Protein AF-A0A937VAQ5-F1 (afdb_monomer_lite)

pLDDT: mean 97.29, std 1.89, range [84.69, 98.44]

Foldseek 3Di:
DEEEQAPDAQDHDGDDDLVVLLVVQVVQVVVVHGYDYGAHADPVRDGDVVVVVSVVSNVVSPD

Structure (mmCIF, N/CA/C/O backbone):
data_AF-A0A937VAQ5-F1
#
_entry.id   AF-A0A937VAQ5-F1
#
loop_
_atom_site.group_PDB
_atom_site.id
_atom_site.type_symbol
_atom_site.label_atom_id
_atom_site.label_alt_id
_atom_site.label_comp_id
_atom_site.label_asym_id
_atom_site.label_entity_id
_atom_site.label_seq_id
_atom_site.pdbx_PDB_ins_code
_atom_site.Cartn_x
_atom_site.Cartn_y
_atom_site.Cartn_z
_atom_site.occupancy
_atom_site.B_iso_or_equiv
_atom_site.auth_seq_id
_atom_site.auth_comp_id
_atom_site.auth_asym_id
_atom_site.auth_atom_id
_atom_site.pdbx_PDB_model_num
ATOM 1 N N . MET A 1 1 ? 6.665 7.605 -4.549 1.00 93.50 1 MET A N 1
ATOM 2 C CA . MET A 1 1 ? 5.391 8.295 -4.253 1.00 93.50 1 MET A CA 1
ATOM 3 C C . MET A 1 1 ? 4.854 7.807 -2.916 1.00 93.50 1 MET A C 1
ATOM 5 O O . MET A 1 1 ? 4.905 6.612 -2.661 1.00 93.50 1 MET A O 1
ATOM 9 N N . LEU A 1 2 ? 4.356 8.709 -2.072 1.00 96.75 2 LEU A N 1
ATOM 10 C CA . LEU A 1 2 ? 3.679 8.367 -0.819 1.00 96.75 2 LEU A CA 1
ATOM 11 C C . LEU A 1 2 ? 2.181 8.634 -1.007 1.00 96.75 2 LEU A C 1
ATOM 13 O O . LEU A 1 2 ? 1.805 9.733 -1.416 1.00 96.75 2 LEU A O 1
ATOM 17 N N . SER A 1 3 ? 1.334 7.635 -0.768 1.00 97.50 3 SER A N 1
ATOM 18 C CA . SER A 1 3 ? -0.124 7.757 -0.900 1.00 97.50 3 SER A CA 1
ATOM 19 C C . SER A 1 3 ? -0.849 6.826 0.086 1.00 97.50 3 SER A C 1
ATOM 21 O O . SER A 1 3 ? -0.211 6.063 0.805 1.00 97.50 3 SER A O 1
ATOM 23 N N . TYR A 1 4 ? -2.177 6.902 0.144 1.00 97.94 4 TYR A N 1
ATOM 24 C CA . TYR A 1 4 ? -3.028 6.180 1.098 1.00 97.94 4 TYR A CA 1
ATOM 25 C C . TYR A 1 4 ? -4.147 5.415 0.383 1.00 97.94 4 TYR A C 1
ATOM 27 O O . TYR A 1 4 ? -4.681 5.880 -0.626 1.00 97.94 4 TYR A O 1
ATOM 35 N N . LEU A 1 5 ? -4.514 4.241 0.893 1.00 98.06 5 LEU A N 1
ATOM 36 C CA . LEU A 1 5 ? -5.578 3.409 0.315 1.00 98.06 5 LEU A CA 1
ATOM 37 C C . LEU A 1 5 ? -6.966 3.764 0.860 1.00 98.06 5 LEU A C 1
ATOM 39 O O . LEU A 1 5 ? -7.969 3.524 0.189 1.00 98.06 5 LEU A O 1
ATOM 43 N N . GLY A 1 6 ? -7.031 4.346 2.061 1.00 97.69 6 GLY A N 1
ATOM 44 C CA . GLY A 1 6 ? -8.275 4.849 2.645 1.00 97.69 6 GLY A CA 1
ATOM 45 C C . GLY A 1 6 ? -8.795 6.108 1.941 1.00 97.69 6 GLY A C 1
ATOM 46 O O . GLY A 1 6 ? -8.160 6.656 1.040 1.00 97.69 6 GLY A O 1
ATOM 47 N N . SER A 1 7 ? -9.938 6.634 2.380 1.00 97.25 7 SER A N 1
ATOM 48 C CA . SER A 1 7 ? -10.412 7.950 1.922 1.00 97.25 7 SER A CA 1
ATOM 49 C C . SER A 1 7 ? -9.526 9.099 2.419 1.00 97.25 7 SER A C 1
ATOM 51 O O . SER A 1 7 ? -9.512 10.172 1.819 1.00 97.25 7 SER A O 1
ATOM 53 N N . THR A 1 8 ? -8.764 8.864 3.492 1.00 96.25 8 THR A N 1
ATOM 54 C CA . THR A 1 8 ? -7.722 9.748 4.033 1.00 96.25 8 THR A CA 1
ATOM 55 C C . THR A 1 8 ? -6.605 8.904 4.663 1.00 96.25 8 THR A C 1
ATOM 57 O O . THR A 1 8 ? -6.767 7.698 4.835 1.00 96.25 8 THR A O 1
ATOM 60 N N . TRP A 1 9 ? -5.492 9.526 5.052 1.00 97.00 9 TRP A N 1
ATOM 61 C CA . TRP A 1 9 ? -4.418 8.858 5.797 1.00 97.00 9 TRP A CA 1
ATOM 62 C C . TRP A 1 9 ? -4.923 8.178 7.079 1.00 97.00 9 TRP A C 1
ATOM 64 O O . TRP A 1 9 ? -5.622 8.799 7.886 1.00 97.00 9 TRP A O 1
ATOM 74 N N . GLY A 1 10 ? -4.557 6.911 7.258 1.00 95.75 10 GLY A N 1
ATOM 75 C CA . GLY A 1 10 ? -4.804 6.080 8.433 1.00 95.75 10 GLY A CA 1
ATOM 76 C C . GLY A 1 10 ? -6.260 5.671 8.665 1.00 95.75 10 GLY A C 1
ATOM 77 O O . GLY A 1 10 ? -6.537 4.996 9.655 1.00 95.75 10 GLY A O 1
ATOM 78 N N . LYS A 1 11 ? -7.215 6.085 7.817 1.00 94.81 11 LYS A N 1
ATOM 79 C CA . LYS A 1 11 ? -8.651 5.873 8.074 1.00 94.81 11 LYS A CA 1
ATOM 80 C C . LYS A 1 11 ? -9.534 5.915 6.823 1.00 94.81 11 LYS A C 1
ATOM 82 O O . LYS A 1 11 ? -9.157 6.416 5.766 1.00 94.81 11 LYS A O 1
ATOM 87 N N . GLY A 1 12 ? -10.785 5.505 7.021 1.00 96.19 12 GLY A N 1
ATOM 88 C CA . GLY A 1 12 ? -11.847 5.578 6.020 1.00 96.19 12 GLY A CA 1
ATOM 89 C C . GLY A 1 12 ? -11.938 4.326 5.145 1.00 96.19 12 GLY A C 1
ATOM 90 O O . GLY A 1 12 ? -11.084 3.448 5.251 1.00 96.19 12 GLY A O 1
ATOM 91 N N . PRO A 1 13 ? -12.989 4.222 4.312 1.00 96.88 13 PRO A N 1
ATOM 92 C CA . PRO A 1 13 ? -13.175 3.085 3.417 1.00 96.88 13 PRO A CA 1
ATOM 93 C C . PRO A 1 13 ? -12.134 3.082 2.294 1.00 96.88 13 PRO A C 1
ATOM 95 O O . PRO A 1 13 ? -11.465 4.091 2.056 1.00 96.88 13 PRO A O 1
ATOM 98 N N . VAL A 1 14 ? -12.038 1.956 1.587 1.00 97.12 14 VAL A N 1
ATOM 99 C CA . VAL A 1 14 ? -11.207 1.811 0.387 1.00 97.12 14 VAL A CA 1
ATOM 100 C C . VAL A 1 14 ? -11.549 2.905 -0.633 1.00 97.12 14 VAL A C 1
ATOM 102 O O . VAL A 1 14 ? -12.715 3.132 -0.959 1.00 97.12 14 VAL A O 1
ATOM 105 N N . ARG A 1 15 ? -10.519 3.601 -1.124 1.00 97.19 15 ARG A N 1
ATOM 106 C CA . ARG A 1 15 ? -10.636 4.732 -2.059 1.00 97.19 15 ARG A CA 1
ATOM 107 C C . ARG A 1 15 ? -10.547 4.327 -3.527 1.00 97.19 15 ARG A C 1
ATOM 109 O O . ARG A 1 15 ? -11.126 5.007 -4.371 1.00 97.19 15 ARG A O 1
ATOM 116 N N . TYR A 1 16 ? -9.811 3.264 -3.833 1.00 97.38 16 TYR A N 1
ATOM 117 C CA . TYR A 1 16 ? -9.543 2.814 -5.198 1.00 97.38 16 TYR A CA 1
ATOM 118 C C . TYR A 1 16 ? -10.083 1.413 -5.433 1.00 97.38 16 TYR A C 1
ATOM 120 O O . TYR A 1 16 ? -10.168 0.614 -4.509 1.00 97.38 16 TYR A O 1
ATOM 128 N N . SER A 1 17 ? -10.388 1.083 -6.683 1.00 98.12 17 SER A N 1
ATOM 129 C CA . SER A 1 17 ? -10.465 -0.328 -7.067 1.00 98.12 17 SER A CA 1
ATOM 130 C C . SER A 1 17 ? -9.072 -0.967 -7.053 1.00 98.12 17 SER A C 1
ATOM 132 O O . SER A 1 17 ? -8.062 -0.280 -7.231 1.00 98.12 17 SER A O 1
ATOM 134 N N . ASP A 1 18 ? -9.023 -2.291 -6.926 1.00 98.38 18 ASP A N 1
ATOM 135 C CA . ASP A 1 18 ? -7.770 -3.053 -6.950 1.00 98.38 18 ASP A CA 1
ATOM 136 C C . ASP A 1 18 ? -6.966 -2.801 -8.230 1.00 98.38 18 ASP A C 1
ATOM 138 O O . ASP A 1 18 ? -5.761 -2.562 -8.173 1.00 98.38 18 ASP A O 1
ATOM 142 N N . ALA A 1 19 ? -7.649 -2.746 -9.379 1.00 98.25 19 ALA A N 1
ATOM 143 C CA . ALA A 1 19 ? -7.028 -2.456 -10.668 1.00 98.25 19 ALA A CA 1
ATOM 144 C C . ALA A 1 19 ? -6.389 -1.059 -10.713 1.00 98.25 19 ALA A C 1
ATOM 146 O O . ALA A 1 19 ? -5.307 -0.898 -11.269 1.00 98.25 19 ALA A O 1
ATOM 147 N N . GLN A 1 20 ? -7.024 -0.047 -10.111 1.00 98.38 20 GLN A N 1
ATOM 148 C CA . GLN A 1 20 ? -6.456 1.302 -10.048 1.00 98.38 20 GLN A CA 1
ATOM 149 C C . GLN A 1 20 ? -5.221 1.351 -9.146 1.00 98.38 20 GLN A C 1
ATOM 151 O O . GLN A 1 20 ? -4.202 1.915 -9.538 1.00 98.38 20 GLN A O 1
ATOM 156 N N . ALA A 1 21 ? -5.287 0.749 -7.955 1.00 98.00 21 ALA A N 1
ATOM 157 C CA . ALA A 1 21 ? -4.163 0.738 -7.021 1.00 98.00 21 ALA A CA 1
ATOM 158 C C . ALA A 1 21 ? -2.955 -0.041 -7.581 1.00 98.00 21 ALA A C 1
ATOM 160 O O . ALA A 1 21 ? -1.810 0.415 -7.471 1.00 98.00 21 ALA A O 1
ATOM 161 N N . ALA A 1 22 ? -3.216 -1.168 -8.251 1.00 98.44 22 ALA A N 1
ATOM 162 C CA . ALA A 1 22 ? -2.214 -1.916 -9.000 1.00 98.44 22 ALA A CA 1
ATOM 163 C C . ALA A 1 22 ? -1.611 -1.063 -10.123 1.00 98.44 22 ALA A C 1
ATOM 165 O O . ALA A 1 22 ? -0.392 -0.927 -10.174 1.00 98.44 22 ALA A O 1
ATOM 166 N N . ALA A 1 23 ? -2.444 -0.411 -10.945 1.00 98.38 23 ALA A N 1
ATOM 167 C CA . ALA A 1 23 ? -1.989 0.416 -12.062 1.00 98.38 23 ALA A CA 1
ATOM 168 C C . ALA A 1 23 ? -1.060 1.558 -11.621 1.00 98.38 23 ALA A C 1
ATOM 170 O O . ALA A 1 23 ? -0.020 1.769 -12.239 1.00 98.38 23 ALA A O 1
ATOM 171 N N . PHE A 1 24 ? -1.378 2.258 -10.524 1.00 98.19 24 PHE A N 1
ATOM 172 C CA . PHE A 1 24 ? -0.486 3.289 -9.975 1.00 98.19 24 PHE A CA 1
ATOM 173 C C . PHE A 1 24 ? 0.877 2.727 -9.568 1.00 98.19 24 PHE A C 1
ATOM 175 O O . PHE A 1 24 ? 1.898 3.395 -9.719 1.00 98.19 24 PHE A O 1
ATOM 182 N N . THR A 1 25 ? 0.898 1.507 -9.034 1.00 98.44 25 THR A N 1
ATOM 183 C CA . THR A 1 25 ? 2.134 0.870 -8.577 1.00 98.44 25 THR A CA 1
ATOM 184 C C . THR A 1 25 ? 2.958 0.365 -9.761 1.00 98.44 25 THR A C 1
ATOM 186 O O . THR A 1 25 ? 4.155 0.637 -9.820 1.00 98.44 25 THR A O 1
ATOM 189 N N . THR A 1 26 ? 2.331 -0.297 -10.739 1.00 98.31 26 THR A N 1
ATOM 190 C CA . THR A 1 26 ? 3.003 -0.754 -11.964 1.00 98.31 26 THR A CA 1
ATOM 191 C C . THR A 1 26 ? 3.540 0.414 -12.788 1.00 98.31 26 THR A C 1
ATOM 193 O O . THR A 1 26 ? 4.647 0.324 -13.306 1.00 98.31 26 THR A O 1
ATOM 196 N N . ASP A 1 27 ? 2.794 1.521 -12.874 1.00 98.31 27 ASP A N 1
ATOM 197 C CA . ASP A 1 27 ? 3.229 2.735 -13.572 1.00 98.31 27 ASP A CA 1
ATOM 198 C C . ASP A 1 27 ? 4.446 3.369 -12.889 1.00 98.31 27 ASP A C 1
ATOM 200 O O . ASP A 1 27 ? 5.433 3.681 -13.551 1.00 98.31 27 ASP A O 1
ATOM 204 N N . ALA A 1 28 ? 4.433 3.476 -11.556 1.00 98.38 28 ALA A N 1
ATOM 205 C CA . ALA A 1 28 ? 5.594 3.960 -10.817 1.00 98.38 28 ALA A CA 1
ATOM 206 C C . ALA A 1 28 ? 6.830 3.081 -11.064 1.00 98.38 28 ALA A C 1
ATOM 208 O O . ALA A 1 28 ? 7.899 3.618 -11.338 1.00 98.38 28 ALA A O 1
ATOM 209 N N . ILE A 1 29 ? 6.686 1.751 -11.019 1.00 98.25 29 ILE A N 1
ATOM 210 C CA . ILE A 1 29 ? 7.785 0.801 -11.267 1.00 98.25 29 ILE A CA 1
ATOM 211 C C . ILE A 1 29 ? 8.321 0.920 -12.697 1.00 98.25 29 ILE A C 1
ATOM 213 O O . ILE A 1 29 ? 9.535 0.909 -12.891 1.00 98.25 29 ILE A O 1
ATOM 217 N N . ALA A 1 30 ? 7.444 1.077 -13.693 1.00 98.25 30 ALA A N 1
ATOM 218 C CA . ALA A 1 30 ? 7.843 1.271 -15.088 1.00 98.25 30 ALA A CA 1
ATOM 219 C C . ALA A 1 30 ? 8.719 2.522 -15.290 1.00 98.25 30 ALA A C 1
ATOM 221 O O . ALA A 1 30 ? 9.490 2.586 -16.245 1.00 98.25 30 ALA A O 1
ATOM 222 N N . HIS A 1 31 ? 8.634 3.482 -14.367 1.00 98.06 31 HIS A N 1
ATOM 223 C CA . HIS A 1 31 ? 9.448 4.695 -14.322 1.00 98.06 31 HIS A CA 1
ATOM 224 C C . HIS A 1 31 ? 10.519 4.651 -13.217 1.00 98.06 31 HIS A C 1
ATOM 226 O O . HIS A 1 31 ? 10.891 5.692 -12.677 1.00 98.06 31 HIS A O 1
ATOM 232 N N . GLU A 1 32 ? 10.991 3.452 -12.852 1.00 98.06 32 GLU A N 1
ATOM 233 C CA . GLU A 1 32 ? 12.037 3.212 -11.838 1.00 98.06 32 GLU A CA 1
ATOM 234 C C . GLU A 1 32 ? 11.697 3.769 -10.440 1.00 98.06 32 GLU A C 1
ATOM 236 O O . GLU A 1 32 ? 12.559 4.001 -9.591 1.00 98.06 32 GLU A O 1
ATOM 241 N N . GLY A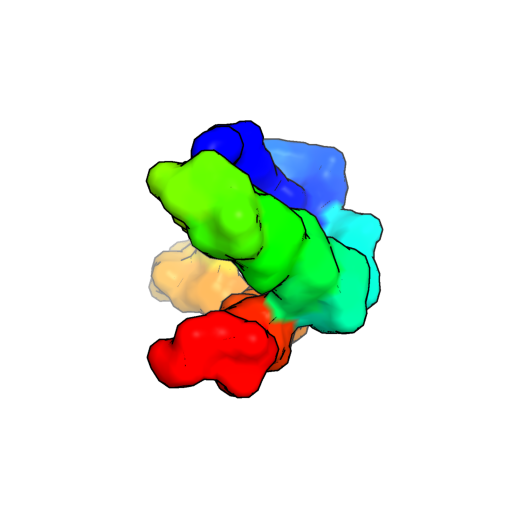 1 33 ? 10.410 3.992 -10.188 1.00 98.00 33 GLY A N 1
ATOM 242 C CA . GLY A 1 33 ? 9.870 4.515 -8.948 1.00 98.00 33 GLY A CA 1
ATOM 243 C C . GLY A 1 33 ? 9.285 3.436 -8.043 1.00 98.00 33 GLY A C 1
ATOM 244 O O . GLY A 1 33 ? 9.133 2.268 -8.392 1.00 98.00 33 GLY A O 1
ATOM 245 N N . VAL A 1 34 ? 8.897 3.872 -6.845 1.00 97.31 34 VAL A N 1
ATOM 246 C CA . VAL A 1 34 ? 8.209 3.041 -5.849 1.00 97.31 34 VAL A CA 1
ATOM 247 C C . VAL A 1 34 ? 6.998 3.772 -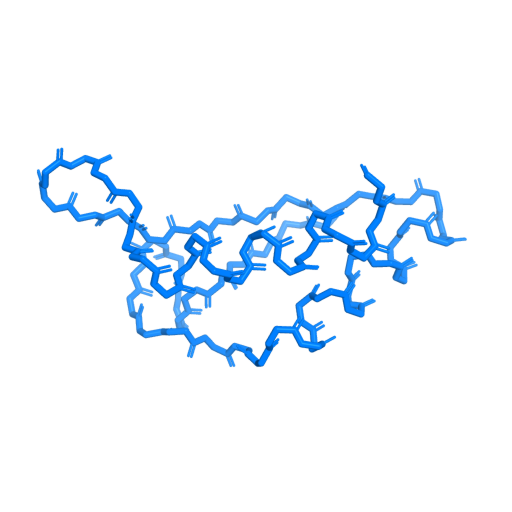5.287 1.00 97.31 34 VAL A C 1
ATOM 249 O O . VAL A 1 34 ? 6.992 5.008 -5.204 1.00 97.31 34 VAL A O 1
ATOM 252 N N . VAL A 1 35 ? 5.989 3.022 -4.847 1.00 98.00 35 VAL A N 1
ATOM 253 C CA . VAL A 1 35 ? 4.853 3.562 -4.091 1.00 98.00 35 VAL A CA 1
ATOM 254 C C . VAL A 1 35 ? 4.862 2.994 -2.679 1.00 98.00 35 VAL A C 1
ATOM 256 O O . VAL A 1 35 ? 4.880 1.782 -2.493 1.00 98.00 35 VAL A O 1
ATOM 259 N N . ALA A 1 36 ? 4.833 3.878 -1.685 1.00 97.94 36 ALA A N 1
ATOM 260 C CA . ALA A 1 36 ? 4.559 3.521 -0.302 1.00 97.94 36 ALA A CA 1
ATOM 261 C C . ALA A 1 36 ? 3.079 3.797 -0.016 1.00 97.94 36 ALA A C 1
ATOM 263 O O . ALA A 1 36 ? 2.627 4.941 -0.135 1.00 97.94 36 ALA A O 1
ATOM 264 N N . TRP A 1 37 ? 2.344 2.741 0.328 1.00 98.00 37 TRP A N 1
ATOM 265 C CA . TRP A 1 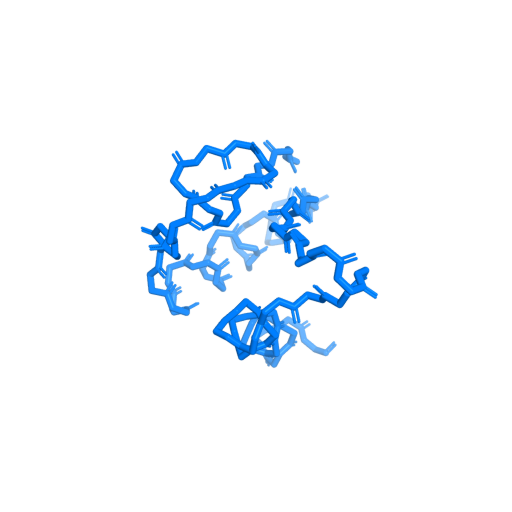37 ? 0.917 2.796 0.625 1.00 98.00 37 TRP A CA 1
ATOM 266 C C . TRP A 1 37 ? 0.674 2.798 2.132 1.00 98.00 37 TRP A C 1
ATOM 268 O O . TRP A 1 37 ? 1.048 1.860 2.831 1.00 98.00 37 TRP A O 1
ATOM 278 N N . ASP A 1 38 ? 0.005 3.836 2.620 1.00 98.12 38 ASP A N 1
ATOM 279 C CA . ASP A 1 38 ? -0.640 3.823 3.929 1.00 98.12 38 ASP A CA 1
ATOM 280 C C . ASP A 1 38 ? -1.962 3.049 3.856 1.00 98.12 38 ASP A C 1
ATOM 282 O O . ASP A 1 38 ? -2.795 3.282 2.971 1.00 98.12 38 ASP A O 1
ATOM 286 N N . ALA A 1 39 ? -2.141 2.122 4.794 1.00 97.06 39 ALA A N 1
ATOM 287 C CA . ALA A 1 39 ? -3.35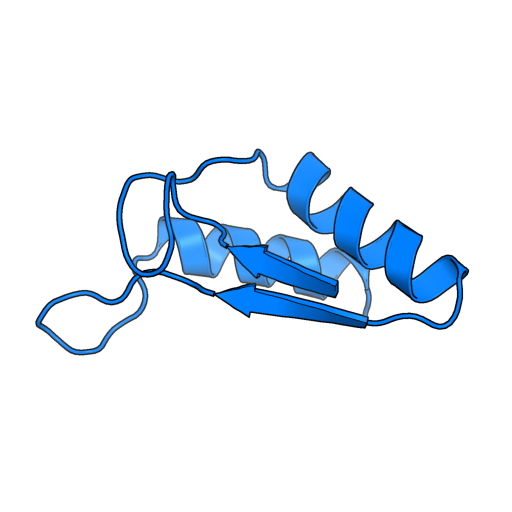1 1.333 4.962 1.00 97.06 39 ALA A CA 1
ATOM 288 C C . ALA A 1 39 ? -3.917 1.580 6.371 1.00 97.06 39 ALA A C 1
ATOM 290 O O . ALA A 1 39 ? -3.155 1.543 7.341 1.00 97.06 39 ALA A O 1
ATOM 291 N N . PRO A 1 40 ? -5.236 1.811 6.517 1.00 96.62 40 PRO A N 1
ATOM 292 C CA . PRO A 1 40 ? -5.859 1.940 7.828 1.00 96.62 40 PRO A CA 1
ATOM 293 C C . PRO A 1 40 ? -5.624 0.715 8.715 1.00 96.62 40 PRO A C 1
ATOM 295 O O . PRO A 1 40 ? -5.548 -0.413 8.229 1.00 96.62 40 PRO A O 1
ATOM 298 N N . ILE A 1 41 ? -5.588 0.939 10.028 1.00 97.19 41 ILE A N 1
ATOM 299 C CA . ILE A 1 41 ? -5.498 -0.119 11.039 1.00 97.19 41 ILE A CA 1
ATOM 300 C C . ILE A 1 41 ? -6.760 -0.146 11.899 1.00 97.19 41 ILE A C 1
ATOM 302 O O . ILE A 1 41 ? -7.365 0.886 12.196 1.00 97.19 41 ILE A O 1
ATOM 306 N N . GLN A 1 42 ? -7.166 -1.338 12.314 1.00 95.12 42 GLN A N 1
ATOM 307 C CA . GLN A 1 42 ? -8.229 -1.535 13.294 1.00 95.12 42 GLN A CA 1
ATOM 308 C C . GLN A 1 42 ? -7.696 -1.308 14.719 1.00 95.12 42 GLN A C 1
ATOM 310 O O . GLN A 1 42 ? -6.491 -1.430 14.944 1.00 95.12 42 GLN A O 1
ATOM 315 N N . PRO A 1 43 ? -8.566 -1.075 15.724 1.00 95.44 43 PRO A N 1
ATOM 316 C CA . PRO A 1 43 ? -8.150 -1.014 17.131 1.00 95.44 43 PRO A CA 1
ATOM 317 C C . PRO A 1 43 ? -7.425 -2.274 17.631 1.00 95.44 43 PRO A C 1
ATOM 319 O O . PRO A 1 43 ? -6.665 -2.206 18.589 1.00 95.44 43 PRO A O 1
ATOM 322 N N . SER A 1 44 ? -7.639 -3.417 16.972 1.00 96.62 44 SER A N 1
ATOM 323 C CA . SER A 1 44 ? -6.913 -4.671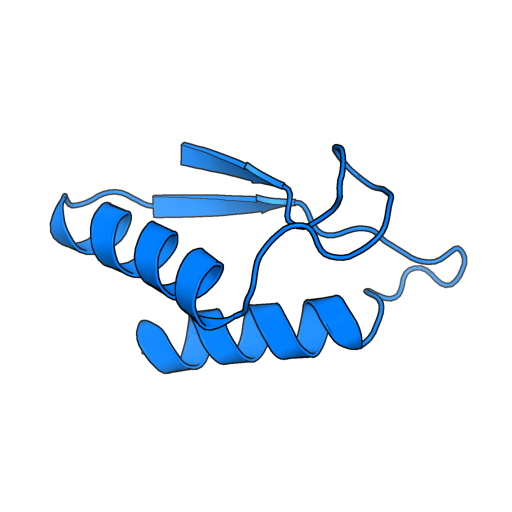 17.211 1.00 96.62 44 SER A CA 1
ATOM 324 C C . SER A 1 44 ? -5.449 -4.640 16.747 1.00 96.62 44 SER A C 1
ATOM 326 O O . SER A 1 44 ? -4.705 -5.571 17.037 1.00 96.62 44 SER A O 1
ATOM 328 N N . GLY A 1 45 ? -5.039 -3.610 16.001 1.00 96.19 45 GLY A N 1
ATOM 329 C CA . GLY A 1 45 ? -3.738 -3.522 15.336 1.00 96.19 45 GLY A CA 1
ATOM 330 C C . GLY A 1 45 ? -3.668 -4.261 13.996 1.00 96.19 45 GLY A C 1
ATOM 331 O O . GLY A 1 45 ? -2.620 -4.245 13.357 1.00 96.19 45 GLY A O 1
ATOM 332 N N . LEU A 1 46 ? -4.759 -4.894 13.550 1.00 97.62 46 LEU A N 1
ATOM 333 C CA . LEU A 1 46 ? -4.820 -5.583 12.260 1.00 97.62 46 LEU A CA 1
ATOM 334 C C . LEU A 1 46 ? -5.193 -4.622 11.127 1.00 97.62 46 LEU A C 1
ATOM 336 O O . LEU A 1 46 ? -5.966 -3.682 11.318 1.00 97.62 46 LEU A O 1
ATOM 340 N N . ILE A 1 47 ? -4.689 -4.898 9.927 1.00 97.94 47 ILE A N 1
ATOM 341 C CA . ILE A 1 47 ? -5.159 -4.248 8.700 1.00 97.94 47 ILE A CA 1
ATOM 342 C C . ILE A 1 47 ? -6.534 -4.854 8.348 1.00 97.94 47 ILE A C 1
ATOM 344 O O . ILE A 1 47 ? -6.657 -6.081 8.369 1.00 97.94 47 ILE A O 1
ATOM 348 N N . PRO A 1 48 ? -7.574 -4.053 8.042 1.00 97.44 48 PRO A N 1
ATOM 349 C CA . PRO A 1 48 ? -8.864 -4.588 7.611 1.00 97.44 48 PRO A CA 1
ATOM 350 C C . PRO A 1 48 ? -8.753 -5.419 6.322 1.00 97.44 48 PRO A C 1
ATOM 352 O O . PRO A 1 48 ? -7.965 -5.088 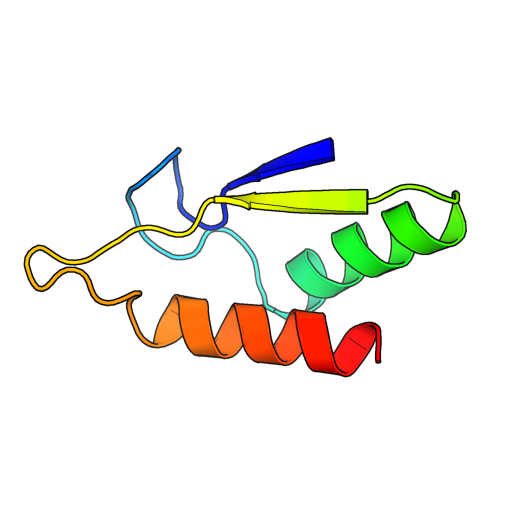5.435 1.00 97.44 48 PRO A O 1
ATOM 355 N N . GLU A 1 49 ? -9.583 -6.458 6.197 1.00 97.69 49 GLU A N 1
ATOM 356 C CA . GLU A 1 49 ? -9.481 -7.446 5.109 1.00 97.69 49 GLU A CA 1
ATOM 357 C C . GLU A 1 49 ? -9.605 -6.828 3.709 1.00 97.69 49 GLU A C 1
ATOM 359 O O . GLU A 1 49 ? -8.855 -7.205 2.816 1.00 97.69 49 GLU A O 1
ATOM 364 N N . ASP A 1 50 ? -10.460 -5.818 3.522 1.00 97.19 50 ASP A N 1
ATOM 365 C CA . ASP A 1 50 ? -10.603 -5.138 2.226 1.00 97.19 50 ASP A CA 1
ATOM 366 C C . ASP A 1 50 ? -9.277 -4.508 1.754 1.00 97.19 50 ASP A C 1
ATOM 368 O O . ASP A 1 50 ? -8.943 -4.541 0.569 1.00 97.19 50 ASP A O 1
ATOM 372 N N . PHE A 1 51 ? -8.467 -3.984 2.684 1.00 98.31 51 PHE A N 1
ATOM 373 C CA . PHE A 1 51 ? -7.137 -3.460 2.366 1.00 98.31 51 PHE A CA 1
ATOM 374 C C . PHE A 1 51 ? -6.113 -4.579 2.169 1.00 98.31 51 PHE A C 1
ATOM 376 O O . PHE A 1 51 ? -5.232 -4.439 1.326 1.00 98.31 51 PHE A O 1
ATOM 383 N N . ILE A 1 52 ? -6.227 -5.700 2.890 1.00 98.19 52 ILE A N 1
ATOM 384 C CA . ILE A 1 52 ? -5.406 -6.893 2.632 1.00 98.19 52 ILE A CA 1
ATOM 385 C C . ILE A 1 52 ? -5.665 -7.431 1.221 1.00 98.19 52 ILE A C 1
ATOM 387 O O . ILE A 1 52 ? -4.707 -7.727 0.506 1.00 98.19 52 ILE A O 1
ATOM 391 N N . ALA A 1 53 ? -6.925 -7.524 0.795 1.00 97.94 53 ALA A N 1
ATOM 392 C CA . ALA A 1 53 ? -7.300 -7.951 -0.548 1.00 97.94 53 ALA A CA 1
ATOM 393 C C . ALA A 1 53 ? -6.685 -7.035 -1.617 1.00 97.94 53 ALA A C 1
ATOM 395 O O . ALA A 1 53 ? -6.017 -7.517 -2.533 1.00 97.94 53 ALA A O 1
ATOM 396 N N . GLN A 1 54 ? -6.793 -5.718 -1.436 1.00 98.00 54 GLN A N 1
ATOM 397 C CA . GLN A 1 54 ? -6.196 -4.744 -2.347 1.00 98.00 54 GLN A CA 1
ATOM 398 C C . GLN A 1 54 ? -4.661 -4.805 -2.367 1.00 98.00 54 GLN A C 1
ATOM 400 O O . GLN A 1 54 ? -4.055 -4.779 -3.437 1.00 98.00 54 GLN A O 1
ATOM 405 N N . LEU A 1 55 ? -4.008 -4.949 -1.208 1.00 98.19 55 LEU A N 1
ATOM 406 C CA . LEU A 1 55 ? -2.553 -5.126 -1.121 1.00 98.19 55 LEU A CA 1
ATOM 407 C C . LEU A 1 55 ? -2.096 -6.420 -1.810 1.00 98.19 55 LEU A C 1
ATOM 409 O O . LEU A 1 55 ? -1.061 -6.419 -2.477 1.00 98.19 55 LEU A O 1
ATOM 413 N N . ARG A 1 56 ? -2.871 -7.509 -1.712 1.00 98.38 56 ARG A N 1
ATOM 414 C CA . ARG A 1 56 ? -2.612 -8.748 -2.466 1.00 98.38 56 ARG A CA 1
ATOM 415 C C . ARG A 1 56 ? -2.735 -8.524 -3.968 1.00 98.38 56 ARG A C 1
ATOM 417 O O . ARG A 1 56 ? -1.869 -8.996 -4.696 1.00 98.38 56 ARG A O 1
ATOM 424 N N . ALA A 1 57 ? -3.759 -7.805 -4.425 1.00 98.31 57 ALA A N 1
ATOM 425 C CA . ALA A 1 57 ? -3.934 -7.497 -5.842 1.00 98.31 57 ALA A CA 1
ATOM 426 C C . ALA A 1 57 ? -2.778 -6.646 -6.394 1.00 98.31 57 ALA A C 1
ATOM 428 O O . ALA A 1 57 ? -2.273 -6.922 -7.480 1.00 98.31 57 ALA A O 1
ATOM 429 N N . ILE A 1 58 ? -2.300 -5.663 -5.619 1.00 98.38 58 ILE A N 1
ATOM 430 C CA . ILE A 1 58 ? -1.095 -4.893 -5.957 1.00 98.38 58 ILE A CA 1
ATOM 431 C C . ILE A 1 58 ? 0.119 -5.822 -6.048 1.00 98.38 58 ILE A C 1
ATOM 433 O O . ILE A 1 58 ? 0.824 -5.783 -7.051 1.00 98.38 58 ILE A O 1
ATOM 437 N N . GLY A 1 59 ? 0.344 -6.676 -5.041 1.00 98.12 59 GLY A N 1
ATOM 438 C CA . GLY A 1 59 ? 1.457 -7.631 -5.026 1.00 98.12 59 GLY A CA 1
ATOM 439 C C . GLY A 1 59 ? 1.451 -8.563 -6.242 1.00 98.12 59 GLY A C 1
ATOM 440 O O . GLY A 1 59 ? 2.453 -8.682 -6.936 1.00 98.12 59 GLY A O 1
ATOM 441 N N . GLN A 1 60 ? 0.294 -9.140 -6.571 1.00 98.31 60 GLN A N 1
ATOM 442 C CA . GLN A 1 60 ? 0.115 -9.996 -7.749 1.00 98.31 60 GLN A CA 1
ATOM 443 C C . GLN A 1 60 ? 0.412 -9.279 -9.073 1.00 98.31 60 GLN A C 1
ATOM 445 O O . GLN A 1 60 ? 0.850 -9.921 -10.024 1.00 98.31 60 GLN A O 1
ATOM 450 N N . ALA A 1 61 ? 0.166 -7.970 -9.153 1.00 97.75 61 ALA A N 1
ATOM 451 C CA . ALA A 1 61 ? 0.419 -7.187 -10.358 1.00 97.75 61 ALA A CA 1
ATOM 452 C C . ALA A 1 61 ? 1.905 -6.848 -10.570 1.00 97.75 61 ALA A C 1
ATOM 454 O O . ALA A 1 61 ? 2.281 -6.504 -11.690 1.00 97.75 61 ALA A O 1
ATOM 455 N N . VAL A 1 62 ? 2.738 -6.917 -9.523 1.00 96.06 62 VAL A N 1
ATOM 456 C CA . VAL A 1 62 ? 4.144 -6.474 -9.575 1.00 96.06 62 VAL A CA 1
ATOM 457 C C . VAL A 1 62 ? 5.173 -7.588 -9.362 1.00 96.06 62 VAL A C 1
ATOM 459 O O . VAL A 1 62 ? 6.333 -7.376 -9.714 1.00 96.06 62 VAL A O 1
ATOM 462 N N . GLY A 1 63 ? 4.769 -8.763 -8.864 1.00 84.69 63 GLY A N 1
ATOM 463 C CA . GLY A 1 63 ? 5.632 -9.945 -8.720 1.00 84.69 63 GLY A CA 1
ATOM 464 C C . GLY A 1 63 ? 5.716 -10.462 -7.296 1.00 84.69 63 GLY A C 1
ATOM 465 O O . GLY A 1 63 ? 6.428 -9.829 -6.487 1.00 84.69 63 GLY A O 1
#

Radius of gyration: 11.48 Å; chains: 1; bounding box: 25×20×32 Å

Secondary structure (DSSP, 8-state):
-EEESEEETTEEEE-S-HHHHHHHHHHHHHTT---EEE----TTSPPPHHHHHHHHHHHHHH-

Sequence (63 aa):
MLSYLGSTWGKGPVRYSDAQAAAFTTDAIAHEGVVAWDAPIQPSGLIPEDFIAQLRAIGQAVG